Protein AF-A0A937DMM3-F1 (afdb_monomer_lite)

Radius of gyration: 13.44 Å; chains: 1; bounding box: 35×31×28 Å

Secondary structure (DSSP, 8-state):
----TTTTS-HHHHHHHHHHHHHHSTT--HHHHHHHHS-GGGGT--HHHHHHHHHHHHHHHS-S-HHHHHHHHHHHHHHHHHHS-------

Structure (mmCIF, N/CA/C/O backbone):
data_AF-A0A937DMM3-F1
#
_entry.id   AF-A0A937DMM3-F1
#
loop_
_atom_site.group_PDB
_atom_site.id
_atom_site.type_symbol
_atom_site.label_atom_id
_atom_site.label_alt_id
_atom_site.label_comp_id
_atom_site.label_asym_id
_atom_site.label_entity_id
_atom_site.label_seq_id
_atom_site.pdbx_PDB_ins_code
_atom_site.Cartn_x
_atom_site.Cartn_y
_atom_site.Cartn_z
_atom_site.occupancy
_atom_site.B_iso_or_equiv
_atom_site.auth_seq_id
_atom_site.auth_comp_id
_atom_site.auth_asym_id
_atom_site.auth_atom_id
_atom_site.pdbx_PDB_model_num
ATOM 1 N N . MET A 1 1 ? 18.931 18.384 -14.154 1.00 43.44 1 MET A N 1
ATOM 2 C CA . MET A 1 1 ? 18.741 17.007 -14.658 1.00 43.44 1 MET A CA 1
ATOM 3 C C . MET A 1 1 ? 17.301 16.641 -14.365 1.00 43.44 1 MET A C 1
ATOM 5 O O . MET A 1 1 ? 16.963 16.556 -13.196 1.00 43.44 1 MET A O 1
ATOM 9 N N . SER A 1 2 ? 16.433 16.550 -15.372 1.00 45.34 2 SER A N 1
ATOM 10 C CA . SER A 1 2 ? 15.013 16.266 -15.140 1.00 45.34 2 SER A CA 1
ATOM 11 C C . SER A 1 2 ? 14.860 14.824 -14.663 1.00 45.34 2 SER A C 1
ATOM 13 O O . SER A 1 2 ? 15.040 13.892 -15.445 1.00 45.34 2 SER A O 1
ATOM 15 N N . THR A 1 3 ? 14.570 14.628 -13.380 1.00 56.34 3 THR A N 1
ATOM 16 C CA . THR A 1 3 ? 14.160 13.324 -12.859 1.00 56.34 3 THR A CA 1
ATOM 17 C C . THR A 1 3 ? 12.846 12.946 -13.539 1.00 56.34 3 THR A C 1
ATOM 19 O O . THR A 1 3 ? 11.888 13.720 -13.564 1.00 56.34 3 THR A O 1
ATOM 22 N N . LEU A 1 4 ? 12.797 11.780 -14.190 1.00 68.56 4 LEU A N 1
ATOM 23 C CA . LEU A 1 4 ? 11.539 11.317 -14.769 1.00 68.56 4 LEU A CA 1
ATOM 24 C C . LEU A 1 4 ? 10.564 11.050 -13.620 1.00 68.56 4 LEU A C 1
ATOM 26 O O . LEU A 1 4 ? 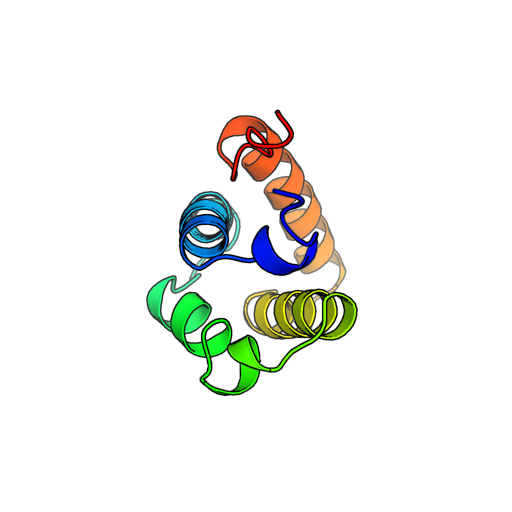10.944 10.461 -12.617 1.00 68.56 4 LEU A O 1
ATOM 30 N N . LEU A 1 5 ? 9.284 11.377 -13.798 1.00 70.31 5 LEU A N 1
ATOM 31 C CA . LEU A 1 5 ? 8.223 11.090 -12.817 1.00 70.31 5 LEU A CA 1
ATOM 32 C C . LEU A 1 5 ? 8.213 9.627 -12.332 1.00 70.31 5 LEU A C 1
ATOM 34 O O . LEU A 1 5 ? 7.785 9.343 -11.219 1.00 70.31 5 LEU A O 1
ATOM 38 N N . LYS A 1 6 ? 8.701 8.684 -13.152 1.00 69.31 6 LYS A N 1
ATOM 39 C CA . LYS A 1 6 ? 8.835 7.270 -12.768 1.00 69.31 6 LYS A CA 1
ATOM 40 C C . LYS A 1 6 ? 9.911 7.023 -11.706 1.00 69.31 6 LYS A C 1
ATOM 42 O O . LYS A 1 6 ? 9.772 6.072 -10.946 1.00 69.31 6 LYS A O 1
ATOM 47 N N . ASP A 1 7 ? 10.934 7.868 -11.634 1.00 73.38 7 ASP A N 1
ATOM 48 C CA . ASP A 1 7 ? 12.042 7.793 -10.673 1.00 73.38 7 ASP A CA 1
ATOM 49 C C . ASP A 1 7 ? 11.586 8.088 -9.233 1.00 73.38 7 ASP A C 1
ATOM 51 O O . ASP A 1 7 ? 12.129 7.546 -8.272 1.00 73.38 7 ASP A O 1
ATOM 55 N N . LEU A 1 8 ? 10.478 8.828 -9.085 1.00 77.50 8 LEU A N 1
ATOM 56 C CA . LEU A 1 8 ? 9.795 9.017 -7.800 1.00 77.50 8 LEU A CA 1
ATOM 57 C C . LEU A 1 8 ? 9.393 7.677 -7.161 1.00 77.50 8 LEU A C 1
ATOM 59 O O . LEU A 1 8 ? 9.407 7.542 -5.938 1.00 77.50 8 LEU A O 1
ATOM 63 N N . TYR A 1 9 ? 9.089 6.662 -7.976 1.00 80.25 9 TYR A N 1
ATOM 64 C CA . TYR A 1 9 ? 8.799 5.301 -7.522 1.00 80.25 9 TYR A CA 1
ATOM 65 C C . TYR A 1 9 ? 10.092 4.513 -7.287 1.00 80.25 9 TYR A C 1
ATOM 67 O O . TYR A 1 9 ? 10.373 3.516 -7.951 1.00 80.25 9 TYR A O 1
ATOM 75 N N . SER A 1 10 ? 10.885 4.986 -6.332 1.00 83.56 10 SER A N 1
ATOM 76 C CA . SER A 1 10 ? 12.148 4.379 -5.916 1.00 83.56 10 SER A CA 1
ATOM 77 C C . SER A 1 10 ? 11.973 3.401 -4.751 1.00 83.56 10 SER A C 1
ATOM 79 O O . SER A 1 10 ? 10.987 3.434 -4.012 1.00 83.56 10 SER A O 1
ATOM 81 N N . GLN A 1 11 ? 12.979 2.559 -4.504 1.00 85.56 11 GLN A N 1
ATOM 82 C CA . GLN A 1 11 ? 13.004 1.681 -3.327 1.00 85.56 11 GLN A CA 1
ATOM 83 C C . GLN A 1 11 ? 12.802 2.459 -2.016 1.00 85.56 11 GLN A C 1
ATOM 85 O O . GLN A 1 11 ? 12.043 2.020 -1.150 1.00 85.56 11 GLN A O 1
ATOM 90 N N . SER A 1 12 ? 13.415 3.639 -1.891 1.00 86.06 12 SER A N 1
ATOM 91 C CA . SER A 1 12 ? 13.235 4.534 -0.742 1.00 86.06 12 SER A CA 1
ATOM 92 C C . SER A 1 12 ? 11.783 4.987 -0.577 1.00 86.06 12 SER A C 1
ATOM 94 O O . SER A 1 12 ? 11.268 4.972 0.540 1.00 86.06 12 SER A O 1
ATOM 96 N N . PHE A 1 13 ? 11.094 5.308 -1.678 1.00 86.94 13 PHE A N 1
ATOM 97 C CA . PHE A 1 13 ? 9.677 5.673 -1.664 1.00 86.94 13 PHE A CA 1
ATOM 98 C C . PHE A 1 13 ? 8.817 4.529 -1.122 1.00 86.94 13 PHE A C 1
ATOM 100 O O . PHE A 1 13 ? 8.045 4.730 -0.188 1.00 86.94 13 PHE A O 1
ATOM 107 N N . TYR A 1 14 ? 8.998 3.305 -1.625 1.00 89.62 14 TYR A N 1
ATOM 108 C CA . TYR A 1 14 ? 8.235 2.151 -1.139 1.00 89.62 14 TYR A CA 1
ATOM 109 C C . TYR A 1 14 ? 8.584 1.764 0.295 1.00 89.62 14 TYR A C 1
ATOM 111 O O . TYR A 1 14 ? 7.724 1.301 1.047 1.00 89.62 14 TYR A O 1
ATOM 119 N N . HIS A 1 15 ? 9.832 1.980 0.707 1.00 89.00 15 HIS A N 1
ATOM 120 C CA . HIS A 1 15 ? 10.239 1.786 2.088 1.00 89.00 15 HIS A CA 1
ATOM 121 C C . HIS A 1 15 ? 9.531 2.774 3.024 1.00 89.00 15 HIS A C 1
ATOM 123 O O . HIS A 1 15 ? 9.042 2.355 4.072 1.00 89.00 15 HIS A O 1
ATOM 129 N N . GLN A 1 16 ? 9.420 4.046 2.639 1.00 88.31 16 GLN A N 1
ATOM 130 C CA . GLN A 1 16 ? 8.655 5.048 3.385 1.00 88.31 16 GLN A CA 1
ATOM 131 C C . GLN A 1 16 ? 7.155 4.739 3.360 1.00 88.31 16 GLN A C 1
ATOM 133 O O . GLN A 1 16 ? 6.529 4.727 4.410 1.00 88.31 16 GLN A O 1
ATOM 138 N N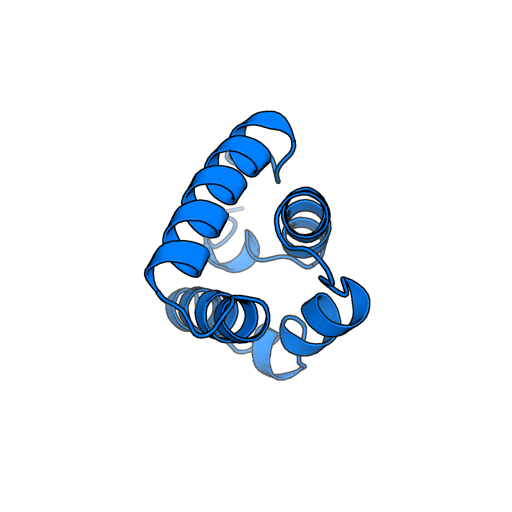 . LEU A 1 17 ? 6.591 4.366 2.206 1.00 88.62 17 LEU A N 1
ATOM 139 C CA . LEU A 1 17 ? 5.183 3.972 2.065 1.00 88.62 17 LEU A CA 1
ATOM 140 C C . LEU A 1 17 ? 4.818 2.764 2.945 1.00 88.62 17 LEU A C 1
ATOM 142 O O . LEU A 1 17 ? 3.704 2.674 3.456 1.00 88.62 17 LEU A O 1
ATOM 146 N N . SER A 1 18 ? 5.763 1.847 3.168 1.00 90.44 18 SER A N 1
ATOM 147 C CA . SER A 1 18 ? 5.550 0.679 4.029 1.00 90.44 18 SER A CA 1
ATOM 148 C C . SER A 1 18 ? 5.320 1.024 5.507 1.00 90.44 18 SER A C 1
ATOM 150 O O . SER A 1 18 ? 4.783 0.194 6.238 1.00 90.44 18 SER A O 1
ATOM 152 N N . ILE A 1 19 ? 5.716 2.222 5.955 1.00 89.31 19 ILE A N 1
ATOM 153 C CA . ILE A 1 19 ? 5.547 2.682 7.340 1.00 89.31 19 ILE A CA 1
ATOM 154 C C . ILE A 1 19 ? 4.060 2.912 7.658 1.00 89.31 19 ILE A C 1
ATOM 156 O O . ILE A 1 19 ? 3.537 2.183 8.504 1.00 89.31 19 ILE A O 1
ATOM 160 N N . PRO A 1 20 ? 3.338 3.824 6.972 1.00 90.19 20 PRO A N 1
ATOM 161 C CA . PRO A 1 20 ? 1.914 4.017 7.214 1.00 90.19 20 PRO A CA 1
ATOM 162 C C . PRO A 1 20 ? 1.102 2.764 6.865 1.00 90.19 20 PRO A C 1
ATOM 164 O O . PRO A 1 20 ? 0.164 2.439 7.586 1.00 90.19 20 PRO A O 1
ATOM 167 N N . LEU A 1 21 ? 1.504 1.982 5.852 1.00 89.50 21 LEU A N 1
ATOM 168 C CA . LEU A 1 21 ? 0.855 0.701 5.537 1.00 89.50 21 LEU A CA 1
ATOM 169 C C . LEU A 1 21 ? 0.858 -0.274 6.715 1.00 89.50 21 LEU A C 1
ATOM 171 O O . LEU A 1 21 ? -0.163 -0.898 6.990 1.00 89.50 21 LEU A O 1
ATOM 175 N N . LYS A 1 22 ? 1.981 -0.381 7.431 1.00 90.00 22 LYS A N 1
ATOM 176 C CA . LYS A 1 22 ? 2.100 -1.257 8.600 1.00 90.00 22 LYS A CA 1
ATOM 177 C C . LYS A 1 22 ? 1.213 -0.808 9.761 1.00 90.00 22 LYS A C 1
ATOM 179 O O . LYS A 1 22 ? 0.718 -1.651 10.501 1.00 90.00 22 LYS A O 1
ATOM 184 N N . THR A 1 23 ? 1.031 0.499 9.926 1.00 87.94 23 THR A N 1
ATOM 185 C CA . THR A 1 23 ? 0.193 1.068 10.990 1.00 87.94 23 THR A CA 1
ATOM 186 C C . THR A 1 23 ? -1.294 0.957 10.661 1.00 87.94 23 THR A C 1
ATOM 188 O O . THR A 1 23 ? -2.103 0.740 11.558 1.00 87.94 23 THR A O 1
ATOM 191 N N . THR A 1 24 ? -1.667 1.089 9.386 1.00 89.38 24 THR A N 1
ATOM 192 C CA . THR A 1 24 ? -3.070 1.072 8.960 1.00 89.38 24 THR A CA 1
ATOM 193 C C . THR A 1 24 ? -3.600 -0.336 8.709 1.00 89.38 24 THR A C 1
ATOM 195 O O . THR A 1 24 ? -4.730 -0.632 9.085 1.00 89.38 24 THR A O 1
ATOM 198 N N . ILE A 1 25 ? -2.821 -1.213 8.069 1.00 88.50 25 ILE A N 1
ATOM 199 C CA . ILE A 1 25 ? -3.286 -2.537 7.647 1.00 88.50 25 ILE A CA 1
ATOM 200 C C . ILE A 1 25 ? -2.842 -3.591 8.677 1.00 88.50 25 ILE A C 1
ATOM 202 O O . ILE A 1 25 ? -1.652 -3.919 8.755 1.00 88.50 25 ILE A O 1
ATOM 206 N N . PRO A 1 26 ? -3.771 -4.174 9.454 1.00 83.50 26 PRO A N 1
ATOM 207 C CA . PRO A 1 26 ? -3.429 -5.219 10.410 1.00 83.50 26 PRO A CA 1
ATOM 208 C C . PRO A 1 26 ? -2.933 -6.473 9.677 1.00 83.50 26 PRO A C 1
ATOM 210 O O . PRO A 1 26 ? -3.586 -6.972 8.764 1.00 83.50 26 PRO A O 1
ATOM 213 N N . GLY A 1 27 ? -1.769 -6.989 10.082 1.00 85.62 27 GLY A N 1
ATOM 214 C CA . GLY A 1 27 ? -1.139 -8.147 9.434 1.00 85.62 27 GLY A CA 1
ATOM 215 C C . GLY A 1 27 ? -0.321 -7.812 8.182 1.00 85.62 27 GLY A C 1
ATOM 216 O O . GLY A 1 27 ? 0.121 -8.723 7.484 1.00 85.62 27 GLY A O 1
ATOM 217 N N . PHE A 1 28 ? -0.087 -6.529 7.892 1.00 90.19 28 PHE A N 1
ATOM 218 C CA . PHE A 1 28 ? 0.782 -6.123 6.792 1.00 90.19 28 PHE A CA 1
ATOM 219 C C . PHE A 1 28 ? 2.235 -6.565 7.008 1.00 90.19 28 PHE A C 1
ATOM 221 O O . PHE A 1 28 ? 2.888 -6.178 7.983 1.00 90.19 28 PHE A O 1
ATOM 228 N N . ASP A 1 29 ? 2.765 -7.320 6.044 1.00 90.56 29 ASP A N 1
ATOM 229 C CA . ASP A 1 29 ? 4.162 -7.742 6.031 1.00 90.56 29 ASP A CA 1
ATOM 230 C C . ASP A 1 29 ? 4.988 -6.902 5.048 1.00 90.56 29 ASP A C 1
ATOM 232 O O . ASP A 1 29 ? 4.935 -7.064 3.825 1.00 90.56 29 ASP A O 1
ATOM 236 N N . LYS A 1 30 ? 5.804 -6.006 5.609 1.00 90.62 30 LYS A N 1
ATOM 237 C CA . LYS A 1 30 ? 6.670 -5.098 4.847 1.00 90.62 30 LYS A CA 1
ATOM 238 C C . LYS A 1 30 ? 7.622 -5.834 3.902 1.00 90.62 30 LYS A C 1
ATOM 240 O O . LYS A 1 30 ? 7.859 -5.352 2.797 1.00 90.62 30 LYS A O 1
ATOM 245 N N . LYS A 1 31 ? 8.200 -6.964 4.325 1.00 90.44 31 LYS A N 1
ATOM 246 C CA . LYS A 1 31 ? 9.168 -7.706 3.500 1.00 90.44 31 LYS A CA 1
ATOM 247 C C . LYS A 1 31 ? 8.481 -8.266 2.259 1.00 90.44 31 LYS A C 1
ATOM 249 O O . LYS A 1 31 ? 8.976 -8.078 1.152 1.00 90.44 31 LYS A O 1
ATOM 254 N N . THR A 1 32 ? 7.315 -8.874 2.447 1.00 91.50 32 THR A N 1
ATOM 255 C CA . THR A 1 32 ? 6.477 -9.409 1.373 1.00 91.50 32 THR A CA 1
ATOM 256 C C . THR A 1 32 ? 6.018 -8.302 0.431 1.00 91.50 32 THR A C 1
ATOM 258 O O . THR A 1 32 ? 6.078 -8.472 -0.784 1.00 91.50 32 THR A O 1
ATOM 261 N N . PHE A 1 33 ? 5.612 -7.147 0.967 1.00 92.69 33 PHE A N 1
ATOM 262 C CA . PHE A 1 33 ? 5.235 -5.986 0.161 1.00 92.69 33 PHE A CA 1
ATOM 263 C C . PHE A 1 33 ? 6.386 -5.507 -0.727 1.00 92.69 33 PHE A C 1
ATOM 265 O O . PHE A 1 33 ? 6.227 -5.416 -1.942 1.00 92.69 33 PHE A O 1
ATOM 272 N N . LEU A 1 34 ? 7.565 -5.264 -0.146 1.00 92.00 34 LEU A N 1
ATOM 273 C CA . LEU A 1 34 ? 8.732 -4.801 -0.899 1.00 92.00 34 LEU A CA 1
ATOM 274 C C . LEU A 1 34 ? 9.190 -5.830 -1.935 1.00 92.00 34 LEU A C 1
ATOM 276 O O . LEU A 1 34 ? 9.521 -5.443 -3.048 1.00 92.00 34 LEU A O 1
ATOM 280 N N . ASN A 1 35 ? 9.158 -7.123 -1.609 1.00 92.06 35 ASN A N 1
ATOM 281 C CA . ASN A 1 35 ? 9.527 -8.185 -2.545 1.00 92.06 35 ASN A CA 1
ATOM 282 C C . ASN A 1 35 ? 8.555 -8.279 -3.736 1.00 92.06 35 ASN A C 1
ATOM 284 O O . ASN A 1 35 ? 8.984 -8.510 -4.861 1.00 92.06 35 ASN A O 1
ATOM 288 N N . LYS A 1 36 ? 7.255 -8.047 -3.507 1.00 91.69 36 LYS A N 1
ATOM 289 C CA . LYS A 1 36 ? 6.242 -8.009 -4.573 1.00 91.69 36 LYS A CA 1
ATOM 290 C C . LYS A 1 36 ? 6.321 -6.747 -5.429 1.00 91.69 36 LYS A C 1
ATOM 292 O O . LYS A 1 36 ? 6.008 -6.811 -6.613 1.00 91.69 36 LYS A O 1
ATOM 297 N N . ILE A 1 37 ? 6.707 -5.610 -4.851 1.00 91.25 37 ILE A N 1
ATOM 298 C CA . ILE A 1 37 ? 6.865 -4.350 -5.586 1.00 91.25 37 ILE A CA 1
ATOM 299 C C . ILE A 1 37 ? 8.160 -4.343 -6.403 1.00 91.25 37 ILE A C 1
ATOM 301 O O . ILE A 1 37 ? 8.114 -4.133 -7.612 1.00 91.25 37 ILE A O 1
ATOM 305 N N . LEU A 1 38 ? 9.300 -4.581 -5.750 1.00 89.44 38 LEU A N 1
ATOM 306 C CA . LEU A 1 38 ? 10.650 -4.434 -6.302 1.00 89.44 38 LEU A CA 1
ATOM 307 C C . LEU A 1 38 ? 11.091 -5.716 -7.020 1.00 89.44 38 LEU A C 1
ATOM 309 O O . LEU A 1 38 ? 12.118 -6.314 -6.702 1.00 89.44 38 LEU A O 1
ATOM 313 N N . ILE A 1 39 ? 10.269 -6.159 -7.968 1.00 90.56 39 ILE A N 1
ATOM 314 C CA . ILE A 1 39 ? 10.590 -7.281 -8.852 1.00 90.56 39 ILE A CA 1
ATOM 315 C C . ILE A 1 39 ? 11.582 -6.828 -9.932 1.00 90.56 39 ILE A C 1
ATOM 317 O O . ILE A 1 39 ? 11.574 -5.656 -10.298 1.00 90.56 39 ILE A O 1
ATOM 321 N N . PRO A 1 40 ? 12.391 -7.724 -10.519 1.00 87.00 40 PRO A N 1
ATOM 322 C CA . PRO A 1 40 ? 13.324 -7.352 -11.588 1.00 87.00 40 PRO A CA 1
ATOM 323 C C . PRO A 1 40 ? 12.636 -6.673 -12.787 1.00 87.00 40 PRO A C 1
ATOM 325 O O . PRO A 1 40 ? 13.200 -5.771 -13.394 1.00 87.00 40 PRO A O 1
ATOM 328 N N . ALA A 1 41 ? 11.381 -7.033 -13.087 1.00 85.00 41 ALA A N 1
ATOM 329 C CA . ALA A 1 41 ? 10.595 -6.390 -14.145 1.00 85.00 41 ALA A CA 1
ATOM 330 C C . ALA A 1 41 ? 10.241 -4.917 -13.847 1.00 85.00 41 ALA A C 1
ATOM 332 O O . ALA A 1 41 ? 9.948 -4.158 -14.765 1.00 85.00 41 ALA A O 1
ATOM 333 N N . PHE A 1 42 ? 10.295 -4.492 -12.581 1.00 85.38 42 PHE A N 1
ATOM 334 C CA . PHE A 1 42 ? 9.932 -3.142 -12.150 1.00 85.38 42 PHE A CA 1
ATOM 335 C C . PHE A 1 42 ? 10.846 -2.063 -12.749 1.00 85.38 42 PHE A C 1
ATOM 337 O O . PHE A 1 42 ? 10.402 -0.945 -13.016 1.00 85.38 42 PHE A O 1
ATOM 344 N N . GLU A 1 43 ? 12.115 -2.393 -13.003 1.00 82.88 43 GLU A N 1
ATOM 345 C CA . GLU A 1 43 ? 13.059 -1.473 -13.643 1.00 82.88 43 GLU A CA 1
ATOM 346 C C . GLU A 1 43 ? 12.623 -1.122 -15.074 1.00 82.88 43 GLU A C 1
ATOM 348 O O . GLU A 1 43 ? 12.704 0.041 -15.476 1.00 82.88 43 GLU A O 1
ATOM 353 N N . ALA A 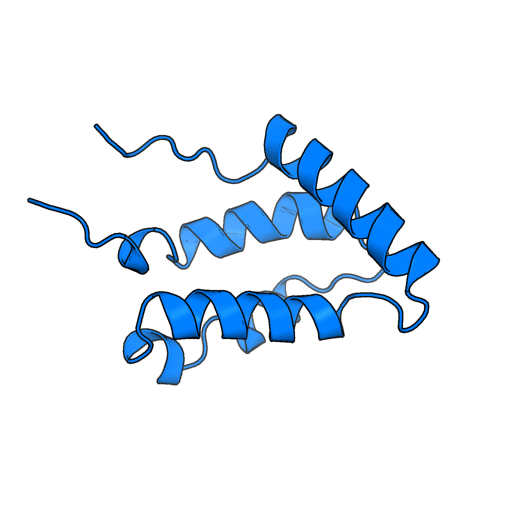1 44 ? 12.054 -2.097 -15.790 1.00 85.75 44 ALA A N 1
ATOM 354 C CA . ALA A 1 44 ? 11.545 -1.936 -17.148 1.00 85.75 44 ALA A CA 1
ATOM 355 C C . ALA A 1 44 ? 10.174 -1.239 -17.219 1.00 85.75 44 ALA A C 1
ATOM 357 O O . ALA A 1 44 ? 9.815 -0.732 -18.278 1.00 85.75 44 ALA A O 1
ATOM 358 N N . TYR A 1 45 ? 9.419 -1.183 -16.115 1.00 86.44 45 TYR A N 1
ATOM 359 C CA . TYR A 1 45 ? 8.073 -0.606 -16.100 1.00 86.44 45 TYR A CA 1
ATOM 360 C C . TYR A 1 45 ? 8.069 0.901 -16.349 1.00 86.44 45 TYR A C 1
ATOM 362 O O . TYR A 1 45 ? 8.798 1.678 -15.714 1.00 86.44 45 TYR A O 1
ATOM 370 N N . GLU A 1 46 ? 7.144 1.324 -17.205 1.00 87.88 46 GLU A N 1
ATOM 371 C CA . GLU A 1 46 ? 6.779 2.719 -17.384 1.00 87.88 46 GLU A CA 1
ATOM 372 C C . GLU A 1 46 ? 5.969 3.255 -16.193 1.00 87.88 46 GLU A C 1
ATOM 374 O O . GLU A 1 46 ? 5.486 2.517 -15.334 1.00 87.88 46 GLU A O 1
ATOM 379 N N . LEU A 1 47 ? 5.782 4.577 -16.135 1.00 82.56 47 LEU A N 1
ATOM 380 C CA . LEU A 1 47 ? 5.093 5.247 -15.026 1.00 82.56 47 LEU A CA 1
ATOM 381 C C . LEU A 1 47 ? 3.711 4.638 -14.725 1.00 82.56 47 LEU A C 1
ATOM 383 O O . LEU A 1 47 ? 3.411 4.327 -13.573 1.00 82.56 47 LEU A O 1
ATOM 387 N N . LYS A 1 48 ? 2.877 4.442 -15.755 1.00 85.31 48 LYS A N 1
ATOM 388 C CA . 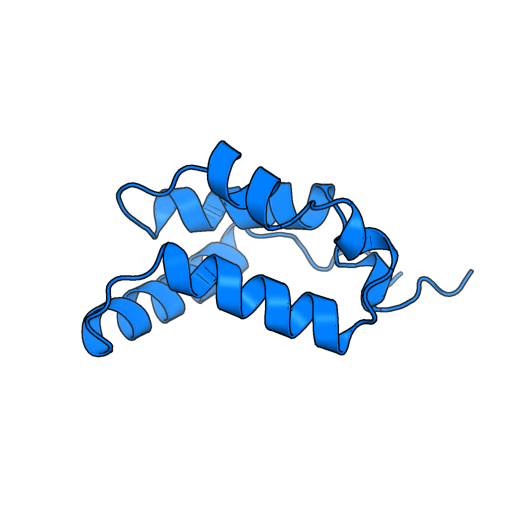LYS A 1 48 ? 1.528 3.873 -15.591 1.00 85.31 48 LYS A CA 1
ATOM 389 C C . LYS A 1 48 ? 1.569 2.431 -15.091 1.00 85.31 48 LYS A C 1
ATOM 391 O O . LYS A 1 48 ? 0.750 2.058 -14.254 1.00 85.31 48 LYS A O 1
ATOM 396 N N . GLU A 1 49 ? 2.529 1.643 -15.564 1.00 88.88 49 GLU A N 1
ATOM 397 C CA . GLU A 1 49 ? 2.712 0.257 -15.134 1.00 88.88 49 GLU A CA 1
ATOM 398 C C . GLU A 1 49 ? 3.149 0.190 -13.670 1.00 88.88 49 GLU A C 1
ATOM 400 O O . GLU A 1 49 ? 2.586 -0.584 -12.900 1.00 88.88 49 GLU A O 1
ATOM 405 N N . ARG A 1 50 ? 4.064 1.069 -13.235 1.00 87.75 50 ARG A N 1
ATOM 406 C CA . ARG A 1 50 ? 4.457 1.187 -11.818 1.00 87.75 50 ARG A CA 1
ATOM 407 C C . ARG A 1 50 ? 3.267 1.540 -10.924 1.00 87.75 50 ARG A C 1
ATOM 409 O O . ARG A 1 50 ? 3.106 0.946 -9.855 1.00 87.75 50 ARG A O 1
ATOM 416 N N . MET A 1 51 ? 2.408 2.463 -11.366 1.00 88.19 51 MET A N 1
ATOM 417 C CA . MET A 1 51 ? 1.185 2.837 -10.644 1.00 88.19 51 MET A CA 1
ATOM 418 C C . MET A 1 51 ? 0.212 1.656 -10.531 1.00 88.19 51 MET A C 1
ATOM 420 O O . MET A 1 51 ? -0.245 1.338 -9.432 1.00 88.19 51 MET A O 1
ATOM 424 N N . ALA A 1 52 ? -0.061 0.972 -11.645 1.00 90.19 52 ALA A N 1
ATOM 425 C CA . ALA A 1 52 ? -0.961 -0.179 -11.680 1.00 90.19 52 ALA A CA 1
ATOM 426 C C . ALA A 1 52 ? -0.432 -1.352 -10.839 1.00 90.19 52 ALA A C 1
ATOM 428 O O . ALA A 1 52 ? -1.175 -1.934 -10.049 1.00 90.19 52 ALA A O 1
ATOM 429 N N . HIS A 1 53 ? 0.864 -1.654 -10.943 1.00 92.06 53 HIS A N 1
ATOM 430 C CA . HIS A 1 53 ? 1.533 -2.683 -10.146 1.00 92.06 53 HIS A CA 1
ATOM 431 C C . HIS A 1 53 ? 1.431 -2.389 -8.652 1.00 92.06 53 HIS A C 1
ATOM 433 O O . HIS A 1 53 ? 1.047 -3.258 -7.871 1.00 92.06 53 HIS A O 1
ATOM 439 N N . THR A 1 54 ? 1.686 -1.140 -8.256 1.00 90.81 54 THR A N 1
ATOM 440 C CA . THR A 1 54 ? 1.555 -0.715 -6.856 1.00 90.81 54 THR A CA 1
ATOM 441 C C . THR A 1 54 ? 0.136 -0.935 -6.340 1.00 90.81 54 THR A C 1
ATOM 443 O O . THR A 1 54 ? -0.035 -1.502 -5.263 1.00 90.81 54 THR A O 1
ATOM 446 N N . ALA A 1 55 ? -0.882 -0.554 -7.116 1.00 90.38 55 ALA A N 1
ATOM 447 C CA . ALA A 1 55 ? -2.280 -0.767 -6.750 1.00 90.38 55 ALA A CA 1
ATOM 448 C C . ALA A 1 55 ? -2.634 -2.260 -6.634 1.00 90.38 55 ALA A C 1
ATOM 450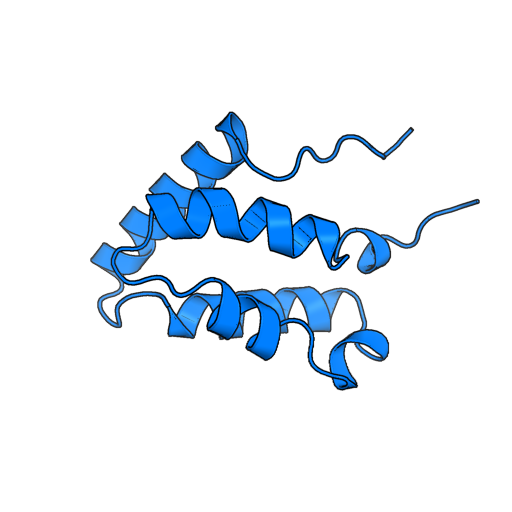 O O . ALA A 1 55 ? -3.300 -2.664 -5.683 1.00 90.38 55 ALA A O 1
ATOM 451 N N . HIS A 1 56 ? -2.149 -3.095 -7.556 1.00 91.81 56 HIS A N 1
ATOM 452 C CA . HIS A 1 56 ? -2.406 -4.536 -7.552 1.00 91.81 56 HIS A CA 1
ATOM 453 C C . HIS A 1 56 ? -1.738 -5.254 -6.370 1.00 91.81 56 HIS A C 1
ATOM 455 O O . HIS A 1 56 ? -2.331 -6.130 -5.732 1.00 91.81 56 HIS A O 1
ATOM 461 N N . VAL A 1 57 ? -0.505 -4.863 -6.041 1.00 92.25 57 VAL A N 1
ATOM 462 C CA . VAL A 1 57 ? 0.194 -5.369 -4.859 1.00 92.25 57 VAL A CA 1
ATOM 463 C C . VAL A 1 57 ? -0.505 -4.891 -3.592 1.00 92.25 57 VAL A C 1
ATOM 465 O O . VAL A 1 57 ? -0.733 -5.701 -2.704 1.00 92.25 57 VAL A O 1
ATOM 468 N N . LEU A 1 58 ? -0.915 -3.623 -3.516 1.00 89.88 58 LEU A N 1
ATOM 469 C CA . LEU A 1 58 ? -1.660 -3.098 -2.372 1.00 89.88 58 LEU A CA 1
ATOM 470 C C . LEU A 1 58 ? -2.982 -3.848 -2.160 1.00 89.88 58 LEU A C 1
ATOM 472 O O . LEU A 1 58 ? -3.306 -4.205 -1.031 1.00 89.88 58 LEU A O 1
ATOM 476 N N . HIS A 1 59 ? -3.704 -4.154 -3.241 1.00 89.88 59 HIS A N 1
ATOM 477 C CA . HIS A 1 59 ? -4.954 -4.909 -3.190 1.00 89.88 59 HIS A CA 1
ATOM 478 C C . HIS A 1 59 ? -4.790 -6.292 -2.539 1.00 89.88 59 HIS A C 1
ATOM 480 O O . HIS A 1 59 ? -5.689 -6.734 -1.833 1.00 89.88 59 HIS A O 1
ATOM 486 N N . HIS A 1 60 ? -3.628 -6.942 -2.683 1.00 90.06 60 HIS A N 1
ATOM 487 C CA . HIS A 1 60 ? -3.342 -8.211 -1.998 1.00 90.06 60 HIS A CA 1
ATOM 488 C C . HIS A 1 60 ? -3.271 -8.097 -0.470 1.00 90.06 60 HIS A C 1
ATOM 490 O O . HIS A 1 60 ? -3.475 -9.097 0.215 1.00 90.06 60 HIS A O 1
ATOM 496 N N . PHE A 1 61 ? -2.954 -6.916 0.065 1.00 89.56 61 PHE A N 1
ATOM 497 C CA . PHE A 1 61 ? -2.886 -6.674 1.510 1.00 89.56 61 PHE A CA 1
ATOM 498 C C . PHE A 1 61 ? -4.194 -6.114 2.074 1.00 89.56 61 PHE A C 1
ATOM 500 O O . PHE A 1 61 ? -4.353 -6.038 3.290 1.00 89.56 61 PHE A O 1
ATOM 507 N N . LEU A 1 62 ? -5.131 -5.717 1.213 1.00 90.06 62 LEU A N 1
ATOM 508 C CA . LEU A 1 62 ? -6.429 -5.206 1.624 1.00 90.06 62 LEU A CA 1
ATOM 509 C C . LEU A 1 62 ? -7.437 -6.353 1.804 1.00 90.06 62 LEU A C 1
ATOM 511 O O . LEU A 1 62 ? -7.343 -7.394 1.150 1.00 90.06 62 LEU A O 1
ATOM 515 N N . PRO A 1 63 ? -8.430 -6.186 2.693 1.00 88.56 63 PRO A N 1
ATOM 516 C CA . PRO A 1 63 ? -9.498 -7.161 2.842 1.00 88.56 63 PRO A CA 1
ATOM 517 C C . PRO A 1 63 ? -10.341 -7.236 1.561 1.00 88.56 63 PRO A C 1
ATOM 519 O O . PRO A 1 63 ? -10.562 -6.232 0.890 1.00 88.56 63 PRO A O 1
ATOM 522 N N . LYS A 1 64 ? -10.893 -8.421 1.267 1.00 88.62 64 LYS A N 1
ATOM 523 C CA . LYS A 1 64 ? -11.833 -8.623 0.142 1.00 88.62 64 LYS A CA 1
ATOM 524 C C . LYS A 1 64 ? -13.115 -7.792 0.270 1.00 88.62 64 LYS A C 1
ATOM 526 O O . LYS A 1 64 ? -13.813 -7.559 -0.709 1.00 88.62 64 LYS A O 1
ATOM 531 N N . ASP A 1 65 ? -13.431 -7.392 1.494 1.00 92.69 65 ASP A N 1
ATOM 532 C CA . ASP A 1 65 ? -14.605 -6.612 1.843 1.00 92.69 65 ASP A CA 1
ATOM 533 C C . ASP A 1 65 ? -14.378 -5.139 1.468 1.00 92.69 65 ASP A C 1
ATOM 535 O O . ASP A 1 65 ? -13.571 -4.449 2.098 1.00 92.69 65 ASP A O 1
ATOM 539 N N . TYR A 1 66 ? -15.063 -4.666 0.422 1.00 88.94 66 TYR A N 1
ATOM 540 C CA . TYR A 1 66 ? -14.825 -3.339 -0.155 1.00 88.94 66 TYR A CA 1
ATOM 541 C C . TYR A 1 66 ? -14.995 -2.215 0.868 1.00 88.94 66 TYR A C 1
ATOM 543 O O . TYR A 1 66 ? -14.157 -1.319 0.928 1.00 88.94 66 TYR A O 1
ATOM 551 N N . SER A 1 67 ? -16.027 -2.274 1.715 1.00 91.44 67 SER A N 1
ATOM 552 C CA . SER A 1 67 ? -16.258 -1.247 2.736 1.00 91.44 67 SER A CA 1
ATOM 553 C C . SER A 1 67 ? -15.093 -1.158 3.720 1.00 91.44 67 SER A C 1
ATOM 555 O O . SER A 1 67 ? -14.627 -0.061 4.017 1.00 91.44 67 SER A O 1
ATOM 557 N N . LYS A 1 68 ? -14.557 -2.303 4.165 1.00 90.19 68 LYS A N 1
ATOM 558 C CA . LYS A 1 68 ? -13.381 -2.331 5.049 1.00 90.19 68 LYS A CA 1
ATOM 559 C C . LYS A 1 68 ? -12.131 -1.837 4.326 1.00 90.19 68 LYS A C 1
ATOM 561 O O . LYS A 1 68 ? -11.368 -1.062 4.894 1.00 90.19 68 LYS A O 1
ATOM 566 N N . ALA A 1 69 ? -11.932 -2.253 3.075 1.00 91.00 69 ALA A N 1
ATOM 567 C CA . ALA A 1 69 ? -10.798 -1.817 2.269 1.00 91.00 69 ALA A CA 1
ATOM 568 C C . ALA A 1 69 ? -10.822 -0.300 2.037 1.00 91.00 69 ALA A C 1
ATOM 570 O O . ALA A 1 69 ? -9.804 0.357 2.223 1.00 91.00 69 ALA A O 1
ATOM 571 N N . ALA A 1 70 ? -11.983 0.271 1.708 1.00 91.50 70 ALA A N 1
ATOM 572 C CA . ALA A 1 70 ? -12.154 1.705 1.507 1.00 91.50 70 ALA A CA 1
ATOM 573 C C . ALA A 1 70 ? -11.831 2.501 2.781 1.00 91.50 70 ALA A C 1
ATOM 575 O O . ALA A 1 70 ? -11.087 3.478 2.715 1.00 91.50 70 ALA A O 1
ATOM 576 N N . THR A 1 71 ? -12.310 2.056 3.949 1.00 92.44 71 THR A N 1
ATOM 577 C CA . THR A 1 71 ? -11.963 2.686 5.233 1.00 92.44 71 THR A CA 1
ATOM 578 C C . THR A 1 71 ? -10.457 2.646 5.493 1.00 92.44 71 THR A C 1
ATOM 580 O O . THR A 1 71 ? -9.878 3.671 5.850 1.00 92.44 71 THR A O 1
ATOM 583 N N . LEU A 1 72 ? -9.803 1.504 5.255 1.00 91.31 72 LEU A N 1
ATOM 584 C CA . LEU A 1 72 ? -8.351 1.380 5.405 1.00 91.31 72 LEU A CA 1
ATOM 585 C C . LEU A 1 72 ? -7.593 2.286 4.432 1.00 91.31 72 LEU A C 1
ATOM 587 O O . LEU A 1 72 ? -6.612 2.904 4.826 1.00 91.31 72 LEU A O 1
ATOM 591 N N . VAL A 1 73 ? -8.046 2.417 3.185 1.00 90.38 73 VAL A N 1
ATOM 592 C CA . VAL A 1 73 ? -7.427 3.321 2.204 1.00 90.38 73 VAL A CA 1
ATOM 593 C C . VAL A 1 73 ? -7.545 4.778 2.652 1.00 90.38 73 VAL A C 1
ATOM 595 O O . VAL A 1 73 ? -6.563 5.510 2.581 1.00 90.38 73 VAL A O 1
ATOM 598 N N . ILE A 1 74 ? -8.700 5.201 3.174 1.00 91.50 74 ILE A N 1
ATOM 599 C CA . ILE A 1 74 ? -8.872 6.557 3.719 1.00 91.50 74 ILE A CA 1
ATOM 600 C C . ILE A 1 74 ? -7.922 6.786 4.901 1.00 91.50 74 ILE A C 1
ATOM 602 O O . ILE A 1 74 ? -7.221 7.796 4.938 1.00 91.50 74 ILE A O 1
ATOM 606 N N . GLN A 1 75 ? -7.832 5.833 5.834 1.00 91.19 75 GLN A N 1
ATOM 607 C CA . GLN A 1 75 ? -6.890 5.930 6.952 1.00 91.19 75 GLN A CA 1
ATOM 608 C C . GLN A 1 75 ? -5.430 5.948 6.493 1.00 91.19 75 GLN A C 1
ATOM 610 O O . GLN A 1 75 ? -4.610 6.658 7.072 1.00 91.19 75 GLN A O 1
ATOM 615 N N . LEU A 1 76 ? -5.106 5.195 5.443 1.00 90.56 76 LEU A N 1
ATOM 616 C CA . LEU A 1 76 ? -3.773 5.154 4.861 1.00 90.56 76 LEU A CA 1
ATOM 617 C C . LEU A 1 76 ? -3.404 6.511 4.257 1.00 90.56 76 LEU A C 1
ATOM 619 O O . LEU A 1 76 ? -2.282 6.965 4.448 1.00 90.56 76 LEU A O 1
ATOM 623 N N . ILE A 1 77 ? -4.334 7.179 3.569 1.00 89.31 77 ILE A N 1
ATOM 624 C CA . ILE A 1 77 ? -4.115 8.523 3.011 1.00 89.31 77 ILE A CA 1
ATOM 625 C C . ILE A 1 77 ? -3.780 9.519 4.128 1.00 89.31 77 ILE A C 1
ATOM 627 O O . ILE A 1 77 ? -2.828 10.290 4.001 1.00 89.31 77 ILE A O 1
ATOM 631 N N . GLU A 1 78 ? -4.512 9.475 5.240 1.00 90.25 78 GLU A N 1
ATOM 632 C CA . GLU A 1 78 ? -4.249 10.341 6.393 1.00 90.25 78 GLU A CA 1
ATOM 633 C C . GLU A 1 78 ? -2.903 10.013 7.062 1.00 90.25 78 GLU A C 1
ATOM 635 O O . GLU A 1 78 ? -2.140 10.918 7.403 1.00 90.25 78 GLU A O 1
ATOM 640 N N . ALA A 1 79 ? -2.550 8.729 7.175 1.00 88.50 79 ALA A N 1
ATOM 641 C CA . ALA A 1 79 ? -1.250 8.303 7.691 1.00 88.50 79 ALA A CA 1
ATOM 642 C C . ALA A 1 79 ? -0.089 8.735 6.774 1.00 88.50 79 ALA A C 1
ATOM 644 O O . ALA A 1 79 ? 0.949 9.179 7.260 1.00 88.50 79 ALA A O 1
ATOM 645 N N . ILE A 1 80 ? -0.272 8.672 5.452 1.00 86.62 80 ILE A N 1
ATOM 646 C CA . ILE A 1 80 ? 0.712 9.139 4.468 1.00 86.62 80 ILE A CA 1
ATOM 647 C C . ILE A 1 80 ? 0.897 10.657 4.552 1.00 86.62 80 ILE A C 1
ATOM 649 O O . ILE A 1 80 ? 2.028 11.129 4.503 1.00 86.62 80 ILE A O 1
ATOM 653 N N . LYS A 1 81 ? -0.177 11.436 4.718 1.00 84.62 81 LYS A N 1
ATOM 654 C CA . LYS A 1 81 ? -0.059 12.891 4.911 1.00 84.62 81 LYS A CA 1
ATOM 655 C C . LYS A 1 81 ? 0.748 13.258 6.156 1.00 84.62 81 LYS A C 1
ATOM 657 O O . LYS A 1 81 ? 1.394 14.300 6.169 1.00 84.62 81 LYS A O 1
ATOM 662 N N . LYS A 1 82 ? 0.677 12.430 7.199 1.00 81.94 82 LYS A N 1
ATOM 663 C CA . LYS A 1 82 ? 1.333 12.686 8.483 1.00 81.94 82 LYS A CA 1
ATOM 664 C C . LYS A 1 82 ? 2.790 12.211 8.516 1.00 81.94 82 LYS A C 1
ATOM 666 O O . LYS A 1 82 ? 3.642 12.921 9.033 1.00 81.94 82 LYS A O 1
ATOM 671 N N . GLU A 1 83 ? 3.056 11.006 8.009 1.00 74.38 83 GLU A N 1
ATOM 672 C CA . GLU A 1 83 ? 4.329 10.280 8.192 1.00 74.38 83 GLU A CA 1
ATOM 673 C C . GLU A 1 83 ? 4.777 9.521 6.926 1.00 74.38 83 GLU A C 1
ATOM 675 O O . GLU A 1 83 ? 5.673 8.679 6.971 1.00 74.38 83 GLU A O 1
ATOM 680 N N . GLY A 1 84 ? 4.118 9.755 5.791 1.00 67.81 84 GLY A N 1
ATOM 681 C CA . GLY A 1 84 ? 4.418 9.087 4.528 1.00 67.81 84 GLY A CA 1
ATOM 682 C C . GLY A 1 84 ? 5.621 9.678 3.795 1.00 67.81 84 GLY A C 1
ATOM 683 O O . GLY A 1 84 ? 6.231 10.643 4.258 1.00 67.81 84 GLY A O 1
ATOM 684 N N . PRO A 1 85 ? 5.971 9.112 2.623 1.00 66.62 85 PRO A N 1
ATOM 685 C CA . PRO A 1 85 ? 7.027 9.665 1.787 1.00 66.62 85 PRO A CA 1
ATOM 686 C C . PRO A 1 85 ? 6.698 11.123 1.462 1.00 66.62 85 PRO A C 1
ATOM 688 O O . PRO A 1 85 ? 5.764 11.399 0.707 1.00 66.62 85 PRO A O 1
ATOM 691 N N . ALA A 1 86 ? 7.461 12.055 2.035 1.00 56.31 86 ALA A N 1
ATOM 692 C CA . ALA A 1 86 ? 7.392 13.443 1.627 1.00 56.31 86 ALA A CA 1
ATOM 693 C C . ALA A 1 86 ? 7.730 13.487 0.135 1.00 56.31 86 ALA A C 1
ATOM 695 O O . ALA A 1 86 ? 8.808 13.050 -0.270 1.00 56.31 86 ALA A O 1
ATOM 696 N N . ALA A 1 87 ? 6.842 14.049 -0.684 1.00 51.25 87 ALA A N 1
ATOM 697 C CA . ALA A 1 87 ? 7.152 14.441 -2.059 1.00 51.25 87 ALA A CA 1
ATOM 698 C C . ALA A 1 87 ? 8.139 15.633 -2.085 1.00 51.25 87 ALA A C 1
ATOM 700 O O . ALA A 1 87 ? 8.020 16.538 -2.901 1.00 51.25 87 ALA A O 1
ATOM 701 N N . SER A 1 88 ? 9.094 15.665 -1.153 1.00 42.69 88 SER A N 1
ATOM 702 C CA . SER A 1 88 ? 10.114 16.694 -1.009 1.00 42.69 88 SER A CA 1
ATOM 703 C C . SER A 1 88 ? 11.346 16.284 -1.809 1.00 42.69 88 SER A C 1
ATOM 705 O O . SER A 1 88 ? 12.370 15.892 -1.260 1.00 42.69 88 SER A O 1
ATOM 707 N N . SER A 1 89 ? 11.201 16.284 -3.128 1.00 42.06 89 SER A N 1
ATOM 708 C CA . SER A 1 89 ? 12.292 16.471 -4.095 1.00 42.06 89 SER A CA 1
ATOM 709 C C . SER A 1 89 ? 11.669 16.682 -5.469 1.00 42.06 89 SER A C 1
ATOM 711 O O . SER A 1 89 ? 11.837 15.896 -6.398 1.00 42.06 89 SER A O 1
ATOM 713 N N . ILE A 1 90 ? 10.869 1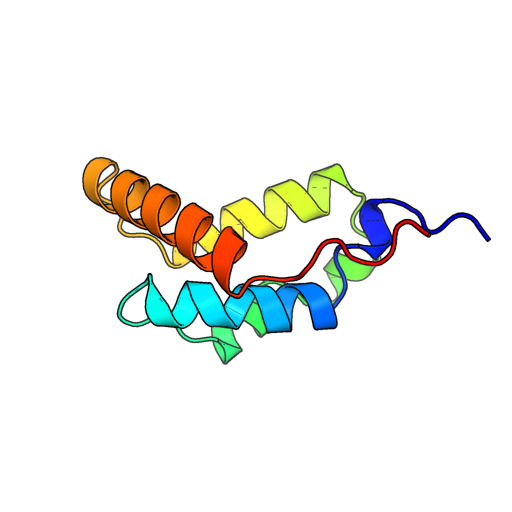7.740 -5.562 1.00 40.09 90 ILE A N 1
ATOM 714 C CA . ILE A 1 90 ? 10.766 18.514 -6.793 1.00 40.09 90 ILE A CA 1
ATOM 715 C C . ILE A 1 90 ? 11.320 19.888 -6.402 1.00 40.09 90 ILE A C 1
ATOM 717 O O . ILE A 1 90 ? 10.562 20.804 -6.095 1.00 40.09 90 ILE A O 1
ATOM 721 N N . GLU A 1 91 ? 12.642 19.965 -6.274 1.00 34.34 91 GLU A N 1
ATOM 722 C CA . GLU A 1 91 ? 13.394 21.224 -6.294 1.00 34.34 91 GLU A CA 1
ATOM 723 C C . GLU A 1 91 ? 14.166 21.293 -7.614 1.00 34.34 91 GLU A C 1
ATOM 725 O O . GLU A 1 91 ? 14.701 20.236 -8.034 1.00 34.34 91 GLU A O 1
#

Sequence (91 aa):
MSTLLKDLYSQSFYHQLSIPLKTTIPGFDKKTFLNKILIPAFEAYELKERMAHTAHVLHHFLPKDYSKAATLVIQLIEAIKKEGPAASSIE

pLDDT: mean 83.04, std 13.79, range [34.34, 92.69]

Foldseek 3Di:
DDDPPLCCLDLVQLVLLVVLVPVLQPPDDSVQLSPQLPDPCSVVDDPVRSVVSNVVSVVVSADPDVVRRVVSVVSSVVSCVVRHPPPPPPD